Protein AF-A0A7L2SJJ9-F1 (afdb_monomer_lite)

Foldseek 3Di:
DKDKDKDPFDPDPDDDDWDDDPRDTDDPQKDKDDWAADPVRGIMTIIMHDDDD

Organism: NCBI:txid98133

Structure (mmCIF, N/CA/C/O backbone):
data_AF-A0A7L2SJJ9-F1
#
_entry.id   AF-A0A7L2SJJ9-F1
#
loop_
_atom_site.group_PDB
_atom_site.id
_atom_site.type_symbol
_atom_site.label_atom_id
_atom_site.label_alt_id
_atom_site.label_comp_id
_atom_site.label_asym_id
_atom_site.label_entity_id
_atom_site.label_seq_id
_atom_site.pdbx_PDB_ins_code
_atom_site.Cartn_x
_atom_site.Cartn_y
_atom_site.Cartn_z
_atom_site.occupancy
_atom_site.B_iso_or_equiv
_atom_site.auth_seq_id
_atom_site.auth_comp_id
_atom_site.auth_asym_id
_atom_site.auth_atom_id
_atom_site.pdbx_PDB_model_num
ATOM 1 N N . GLY A 1 1 ? -16.442 -1.467 7.818 1.00 80.25 1 GLY A N 1
ATOM 2 C CA . GLY A 1 1 ? -16.317 -0.577 6.637 1.00 80.25 1 GLY A CA 1
ATOM 3 C C . GLY A 1 1 ? -15.208 -1.054 5.707 1.00 80.25 1 GLY A C 1
ATOM 4 O O . GLY A 1 1 ? -14.587 -2.066 5.994 1.00 80.25 1 GLY A O 1
ATOM 5 N N . ARG A 1 2 ? -14.953 -0.371 4.583 1.00 86.44 2 ARG A N 1
ATOM 6 C CA . ARG A 1 2 ? -13.831 -0.691 3.675 1.00 86.44 2 ARG A CA 1
ATOM 7 C C . ARG A 1 2 ? -12.951 0.535 3.479 1.00 86.44 2 ARG A C 1
ATOM 9 O O . ARG A 1 2 ? -13.477 1.608 3.195 1.00 86.44 2 ARG A O 1
ATOM 16 N N . LEU A 1 3 ? -11.640 0.368 3.614 1.00 88.19 3 LEU A N 1
ATOM 17 C CA . LEU A 1 3 ? -10.648 1.416 3.379 1.00 88.19 3 LEU A CA 1
ATOM 18 C C . LEU A 1 3 ? -9.638 0.936 2.342 1.00 88.19 3 LEU A C 1
ATOM 20 O O . LEU A 1 3 ? -9.037 -0.120 2.510 1.00 88.19 3 LEU A O 1
ATOM 24 N N . LEU A 1 4 ? -9.443 1.720 1.284 1.00 88.88 4 LEU A N 1
ATOM 25 C CA . LEU A 1 4 ? -8.427 1.467 0.268 1.00 88.88 4 LEU A CA 1
ATOM 26 C C . LEU A 1 4 ? -7.269 2.448 0.464 1.00 88.88 4 LEU A C 1
ATOM 28 O O . LEU A 1 4 ? -7.472 3.661 0.430 1.00 88.88 4 LEU A O 1
ATOM 32 N N . CYS A 1 5 ? -6.063 1.921 0.654 1.00 89.19 5 CYS A N 1
ATOM 33 C CA . CYS A 1 5 ? -4.820 2.682 0.624 1.00 89.19 5 CYS A CA 1
ATOM 34 C C . CYS A 1 5 ? -4.052 2.312 -0.644 1.00 89.19 5 CYS A C 1
ATOM 36 O O . CYS A 1 5 ? -3.830 1.133 -0.904 1.00 89.19 5 CYS A O 1
ATOM 38 N N . SER A 1 6 ? -3.642 3.310 -1.421 1.00 89.88 6 SER A N 1
ATOM 39 C CA . SER A 1 6 ? -2.840 3.101 -2.626 1.00 89.88 6 SER A CA 1
ATOM 40 C C . SER A 1 6 ? -1.491 3.775 -2.456 1.00 89.88 6 SER A C 1
ATOM 42 O O . SER A 1 6 ? -1.427 4.992 -2.283 1.00 89.88 6 SER A O 1
ATOM 44 N N . VAL A 1 7 ? -0.416 2.994 -2.538 1.00 90.62 7 VAL A N 1
ATOM 45 C CA . VAL A 1 7 ? 0.948 3.520 -2.638 1.00 90.62 7 VAL A CA 1
ATOM 46 C C . VAL A 1 7 ? 1.330 3.556 -4.112 1.00 90.62 7 VAL A C 1
ATOM 48 O O . VAL A 1 7 ? 1.243 2.534 -4.791 1.00 90.62 7 VAL A O 1
ATOM 51 N N . LEU A 1 8 ? 1.722 4.724 -4.616 1.00 92.25 8 LEU A N 1
ATOM 52 C CA . LEU A 1 8 ? 2.021 4.955 -6.031 1.00 92.25 8 LEU A CA 1
ATOM 53 C C . LEU A 1 8 ? 3.482 5.367 -6.224 1.00 92.25 8 LEU A C 1
ATOM 55 O O . LEU A 1 8 ? 4.105 5.917 -5.318 1.00 92.25 8 LEU A O 1
ATOM 59 N N . ASP A 1 9 ? 3.988 5.105 -7.426 1.00 92.38 9 ASP A N 1
ATOM 60 C CA . ASP A 1 9 ? 5.264 5.588 -7.955 1.00 92.38 9 ASP A CA 1
ATOM 61 C C . ASP A 1 9 ? 6.495 5.359 -7.062 1.00 92.38 9 ASP A C 1
ATOM 63 O O . ASP A 1 9 ? 7.416 6.174 -7.025 1.00 92.38 9 ASP A O 1
ATOM 67 N N . PHE A 1 10 ? 6.547 4.215 -6.372 1.00 91.50 10 PHE A N 1
ATOM 68 C CA . PHE A 1 10 ? 7.670 3.880 -5.493 1.00 91.50 10 PHE A CA 1
ATOM 69 C C . PHE A 1 10 ? 8.748 3.032 -6.187 1.00 91.50 10 PHE A C 1
ATOM 71 O O . PHE A 1 10 ? 8.476 2.200 -7.061 1.00 91.50 10 PHE A O 1
ATOM 78 N N . SER A 1 11 ? 9.999 3.254 -5.780 1.00 91.19 11 SER A N 1
ATOM 79 C CA . SER A 1 11 ? 11.181 2.499 -6.202 1.00 91.19 11 SER A CA 1
ATOM 80 C C . SER A 1 11 ? 12.274 2.598 -5.122 1.00 91.19 11 SER A C 1
ATOM 82 O O . SER A 1 11 ? 12.458 3.690 -4.578 1.00 91.19 11 SER A O 1
ATOM 84 N N . PRO A 1 12 ? 13.008 1.516 -4.789 1.00 88.94 12 PRO A N 1
ATOM 85 C CA . PRO A 1 12 ? 12.880 0.147 -5.308 1.00 88.94 12 PRO A CA 1
ATOM 86 C C . PRO A 1 12 ? 11.583 -0.545 -4.846 1.00 88.94 12 PRO A C 1
ATOM 88 O O . PRO A 1 12 ? 10.830 0.011 -4.051 1.00 88.94 12 PRO A O 1
ATOM 91 N N . ALA A 1 13 ? 11.311 -1.761 -5.337 1.00 86.88 13 ALA A N 1
ATOM 92 C CA . ALA A 1 13 ? 10.099 -2.546 -5.046 1.0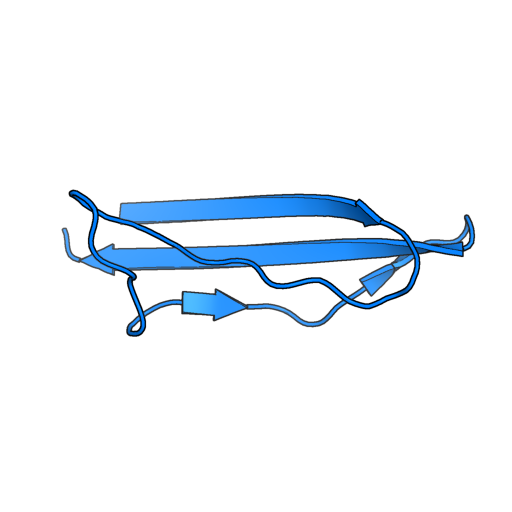0 86.88 13 ALA A CA 1
ATOM 93 C C . ALA A 1 13 ? 10.038 -3.107 -3.604 1.00 86.88 13 ALA A C 1
ATOM 95 O O . ALA A 1 13 ? 9.726 -4.277 -3.393 1.00 86.88 13 ALA A O 1
ATOM 96 N N . HIS A 1 14 ? 10.377 -2.298 -2.603 1.00 86.50 14 HIS A N 1
ATOM 97 C CA . HIS A 1 14 ? 10.347 -2.671 -1.196 1.00 86.50 14 HIS A CA 1
ATOM 98 C C . HIS A 1 14 ? 9.522 -1.648 -0.417 1.00 86.50 14 HIS A C 1
ATOM 100 O O . HIS A 1 14 ? 9.958 -0.520 -0.196 1.00 86.50 14 HIS A O 1
ATOM 106 N N . VAL A 1 15 ? 8.315 -2.043 -0.016 1.00 87.19 15 VAL A N 1
ATOM 107 C CA . VAL A 1 15 ? 7.394 -1.203 0.752 1.00 87.19 15 VAL A CA 1
ATOM 108 C C . VAL A 1 15 ? 6.637 -2.052 1.768 1.00 87.19 15 VAL A C 1
ATOM 110 O O . VAL A 1 15 ? 6.325 -3.213 1.510 1.00 87.19 15 VAL A O 1
ATOM 113 N N . GLN A 1 16 ? 6.326 -1.460 2.919 1.00 87.31 16 GLN A N 1
ATOM 114 C CA . GLN A 1 16 ? 5.468 -2.054 3.936 1.00 87.31 16 GLN A CA 1
ATOM 115 C C . GLN A 1 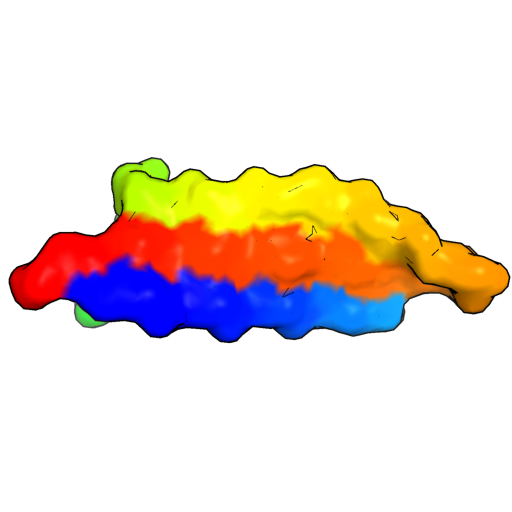16 ? 4.349 -1.071 4.286 1.00 87.31 16 GLN A C 1
ATOM 117 O O . GLN A 1 16 ? 4.613 0.079 4.634 1.00 87.31 16 GLN A O 1
ATOM 122 N N . VAL A 1 17 ? 3.103 -1.535 4.222 1.00 87.12 17 VAL A N 1
ATOM 123 C CA . VAL A 1 17 ? 1.920 -0.771 4.634 1.00 87.12 17 VAL A CA 1
ATOM 124 C C . VAL A 1 17 ? 1.391 -1.376 5.928 1.00 87.12 17 VAL A C 1
ATOM 126 O O . VAL A 1 17 ? 1.207 -2.588 6.013 1.00 87.12 17 VAL A O 1
ATOM 129 N N . ARG A 1 18 ? 1.162 -0.533 6.938 1.00 88.25 18 ARG A N 1
ATOM 130 C CA . ARG A 1 18 ? 0.622 -0.929 8.245 1.00 88.25 18 ARG A CA 1
ATOM 131 C C . ARG A 1 18 ? -0.594 -0.085 8.580 1.00 88.25 18 ARG A C 1
ATOM 133 O O . ARG A 1 18 ? -0.602 1.119 8.333 1.00 88.25 18 ARG A O 1
ATOM 140 N N . TRP A 1 19 ? -1.599 -0.721 9.165 1.00 87.19 19 TRP A N 1
ATOM 141 C CA . TRP A 1 19 ? -2.845 -0.078 9.559 1.00 87.19 19 TRP A CA 1
ATOM 142 C C . TRP A 1 19 ? -2.908 0.062 11.072 1.00 87.19 19 TRP A C 1
ATOM 144 O O . TRP A 1 19 ? -2.526 -0.857 11.788 1.00 87.19 19 TRP A O 1
ATOM 154 N N . PHE A 1 20 ? -3.416 1.195 11.552 1.00 88.50 20 PHE A N 1
ATOM 155 C CA . PHE A 1 20 ? -3.560 1.464 12.979 1.00 88.50 20 PHE A CA 1
ATOM 156 C C . PHE A 1 20 ? -4.973 1.945 13.297 1.00 88.50 20 PHE A C 1
ATOM 158 O O . PHE A 1 20 ? -5.522 2.782 12.581 1.00 88.50 20 PHE A O 1
ATOM 165 N N . GLN A 1 21 ? -5.534 1.469 14.406 1.00 86.31 21 GLN A N 1
ATOM 166 C CA . GLN A 1 21 ? -6.781 1.980 14.974 1.00 86.31 21 GLN A CA 1
ATOM 167 C C . GLN A 1 21 ? -6.574 2.257 16.461 1.00 86.31 21 GLN A C 1
ATOM 169 O O . GLN A 1 21 ? -6.193 1.372 17.222 1.00 86.31 21 GLN A O 1
ATOM 174 N N . GLY A 1 22 ? -6.775 3.510 16.881 1.00 89.38 22 GLY A N 1
ATOM 175 C CA . GLY A 1 22 ? -6.565 3.904 18.279 1.00 89.38 22 GLY A CA 1
ATOM 176 C C . GLY A 1 22 ? -5.136 3.663 18.790 1.00 89.38 22 GLY A C 1
ATOM 177 O O . GLY A 1 22 ? -4.957 3.396 19.971 1.00 89.38 22 GLY A O 1
ATOM 178 N N . GLY A 1 23 ? -4.132 3.711 17.904 1.00 91.50 23 GLY A N 1
ATOM 179 C CA . GLY A 1 23 ? -2.719 3.482 18.240 1.00 91.50 23 GLY A CA 1
ATOM 180 C C . GLY A 1 23 ? -2.258 2.021 18.187 1.00 91.50 23 GLY A C 1
ATOM 181 O O . GLY A 1 23 ? -1.063 1.771 18.309 1.00 91.50 23 GLY A O 1
ATOM 182 N N . TRP A 1 24 ? -3.163 1.070 17.949 1.00 88.88 24 TRP A N 1
ATOM 183 C CA . TRP A 1 24 ? -2.841 -0.356 17.850 1.00 88.88 24 TRP A CA 1
ATOM 184 C C . TRP A 1 24 ? -2.749 -0.806 16.395 1.00 88.88 24 TRP A C 1
ATOM 186 O O . TRP A 1 24 ? -3.609 -0.452 15.588 1.00 88.88 24 TRP A O 1
ATOM 196 N N . GLU A 1 25 ? -1.716 -1.586 16.070 1.00 88.88 25 GLU A N 1
ATOM 197 C CA . GLU A 1 25 ? -1.526 -2.152 14.732 1.00 88.88 25 GLU A CA 1
ATOM 198 C C . GLU A 1 25 ? -2.573 -3.239 14.445 1.00 88.88 25 GLU A C 1
ATOM 200 O O . GLU A 1 25 ? -2.783 -4.154 15.243 1.00 88.88 25 GLU A O 1
ATOM 205 N N . LEU A 1 26 ? -3.234 -3.139 13.293 1.00 86.38 26 LEU A N 1
ATOM 206 C CA . LEU A 1 26 ? -4.222 -4.105 12.826 1.00 86.38 26 LEU A CA 1
ATOM 207 C C . LEU A 1 26 ? -3.529 -5.206 12.017 1.00 86.38 26 LEU A C 1
ATOM 209 O O . LEU A 1 26 ? -2.951 -4.932 10.967 1.00 86.38 26 LEU A O 1
ATOM 213 N N . MET A 1 27 ? -3.625 -6.454 12.485 1.00 75.75 27 MET A N 1
ATOM 214 C CA . MET A 1 27 ? -3.046 -7.622 11.798 1.00 75.75 27 MET A CA 1
ATOM 215 C C . MET A 1 27 ? -4.088 -8.566 11.173 1.00 75.75 27 MET A C 1
ATOM 217 O O . MET A 1 27 ? -3.743 -9.370 10.313 1.00 75.75 27 MET A O 1
ATOM 221 N N . GLY A 1 28 ? -5.363 -8.466 11.566 1.00 65.75 28 GLY A N 1
ATOM 222 C CA . GLY A 1 28 ? -6.472 -9.225 10.975 1.00 65.75 28 GLY A CA 1
ATOM 223 C C . GLY A 1 28 ? -7.286 -8.367 10.005 1.00 65.75 28 GLY A C 1
ATOM 224 O O . GLY A 1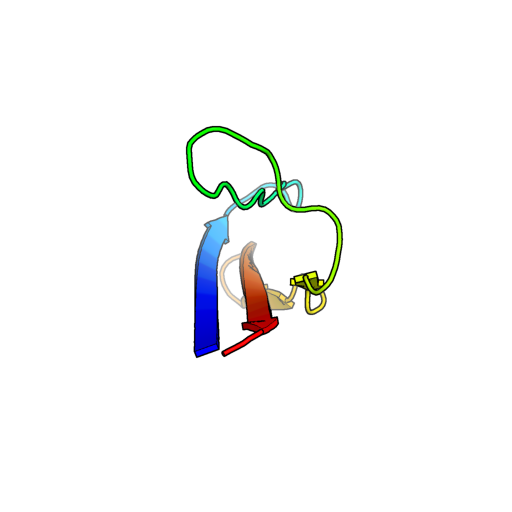 28 ? -7.542 -7.200 10.294 1.00 65.75 28 GLY A O 1
ATOM 225 N N . ASN A 1 29 ? -7.726 -8.960 8.888 1.00 69.50 29 ASN A N 1
ATOM 226 C CA . ASN A 1 29 ? -8.586 -8.352 7.853 1.00 69.50 29 ASN A CA 1
ATOM 227 C C . ASN A 1 29 ? -7.907 -7.355 6.886 1.00 69.50 29 ASN A C 1
ATOM 229 O O . ASN A 1 29 ? -8.579 -6.564 6.218 1.00 69.50 29 ASN A O 1
ATOM 233 N N . VAL A 1 30 ? -6.576 -7.402 6.783 1.00 68.94 30 VAL A N 1
ATOM 234 C CA . VAL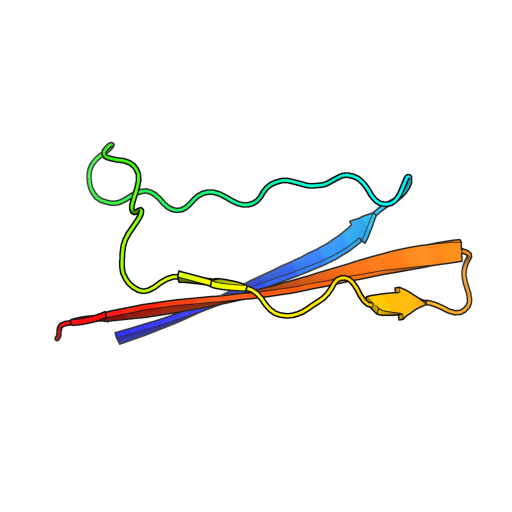 A 1 30 ? -5.825 -6.685 5.740 1.00 68.94 30 VAL A CA 1
ATOM 235 C C . VAL A 1 30 ? -5.694 -7.592 4.517 1.00 68.94 30 VAL A C 1
ATOM 237 O O . VAL A 1 30 ? -5.101 -8.665 4.597 1.00 68.94 30 VAL A O 1
ATOM 240 N N . VAL A 1 31 ? -6.220 -7.148 3.380 1.00 69.56 31 VAL A N 1
ATOM 241 C CA . VAL A 1 31 ? -6.046 -7.787 2.073 1.00 69.56 31 VAL A CA 1
ATOM 242 C C . VAL A 1 31 ? -5.099 -6.908 1.259 1.00 69.56 31 VAL A C 1
ATOM 244 O O . VAL A 1 31 ? -5.501 -5.903 0.671 1.00 69.56 31 VAL A O 1
ATOM 247 N N . ALA A 1 32 ? -3.813 -7.255 1.255 1.00 67.50 32 ALA A N 1
ATOM 248 C CA . ALA A 1 32 ? -2.856 -6.654 0.332 1.00 67.50 32 ALA A CA 1
ATOM 249 C C . ALA A 1 32 ? -2.995 -7.320 -1.042 1.00 67.50 32 ALA A C 1
ATOM 251 O O . ALA A 1 32 ? -3.075 -8.546 -1.124 1.00 67.50 32 ALA A O 1
ATOM 252 N N . THR A 1 33 ? -3.032 -6.530 -2.115 1.00 72.94 33 THR A N 1
ATOM 253 C CA . THR A 1 33 ? -2.826 -7.071 -3.465 1.00 72.94 33 THR A CA 1
ATOM 254 C C . THR A 1 33 ? -1.330 -7.141 -3.769 1.00 72.94 33 THR A C 1
ATOM 256 O O . THR A 1 33 ? -0.523 -6.564 -3.042 1.00 72.94 33 THR A O 1
ATOM 259 N N . ASP A 1 34 ? -0.946 -7.820 -4.848 1.00 78.69 34 ASP A N 1
ATOM 260 C CA . ASP A 1 34 ? 0.452 -7.879 -5.275 1.00 78.69 34 ASP A CA 1
ATOM 261 C C . ASP A 1 34 ? 1.011 -6.498 -5.659 1.00 78.69 34 ASP A C 1
ATOM 263 O O . ASP A 1 34 ? 0.276 -5.584 -6.047 1.00 78.69 34 ASP A O 1
ATOM 267 N N . VAL A 1 35 ? 2.337 -6.354 -5.574 1.00 83.88 35 VAL A N 1
ATOM 268 C CA . VAL A 1 35 ? 3.057 -5.193 -6.112 1.00 83.88 35 VAL A CA 1
ATOM 269 C C . VAL A 1 35 ? 2.969 -5.223 -7.635 1.00 83.88 35 VAL A C 1
ATOM 271 O O . VAL A 1 35 ? 3.395 -6.187 -8.271 1.00 83.88 35 VAL A O 1
ATOM 274 N N . VAL A 1 36 ? 2.467 -4.143 -8.229 1.00 85.81 36 VAL A N 1
ATOM 275 C CA . VAL A 1 36 ? 2.281 -4.043 -9.676 1.00 85.81 36 VAL A CA 1
ATOM 276 C C . VAL A 1 36 ? 3.334 -3.100 -10.274 1.00 85.81 36 VAL A C 1
ATOM 278 O O . VAL A 1 36 ? 3.416 -1.936 -9.871 1.00 85.81 36 VAL A O 1
ATOM 281 N N . PRO A 1 37 ? 4.154 -3.560 -11.236 1.00 85.06 37 PRO A N 1
ATOM 282 C CA . PRO A 1 37 ? 5.129 -2.713 -11.913 1.00 85.06 37 PRO A CA 1
ATOM 283 C C . PRO A 1 37 ? 4.472 -1.796 -12.956 1.00 85.06 37 PRO A C 1
ATOM 285 O O . PRO A 1 37 ? 3.598 -2.205 -13.722 1.00 85.06 37 PRO A O 1
ATOM 288 N N . ASN A 1 38 ? 4.953 -0.557 -13.029 1.00 87.19 38 ASN A N 1
ATOM 289 C CA . ASN A 1 38 ? 4.577 0.444 -14.023 1.00 87.19 38 ASN A CA 1
ATOM 290 C C . ASN A 1 38 ? 5.618 0.541 -15.147 1.00 87.19 38 ASN A C 1
ATOM 292 O O . ASN A 1 38 ? 6.794 0.217 -14.984 1.00 87.19 38 ASN A O 1
ATOM 296 N N . ARG A 1 39 ? 5.202 1.097 -16.295 1.00 83.81 39 ARG A N 1
ATOM 297 C CA . ARG A 1 39 ? 6.072 1.311 -17.474 1.00 83.81 39 ARG A CA 1
ATOM 298 C C . ARG A 1 39 ? 7.240 2.276 -17.228 1.00 83.81 39 ARG A C 1
ATOM 300 O O . ARG A 1 39 ? 8.176 2.295 -18.017 1.00 83.81 39 ARG A O 1
ATOM 307 N N . ALA A 1 40 ? 7.179 3.072 -16.162 1.00 89.56 40 ALA A N 1
ATOM 308 C CA . ALA A 1 40 ? 8.176 4.079 -15.806 1.00 89.56 40 ALA A CA 1
ATOM 309 C C . ALA A 1 40 ? 9.244 3.569 -14.818 1.00 89.56 40 ALA A C 1
ATOM 311 O O . ALA A 1 40 ? 9.917 4.383 -14.195 1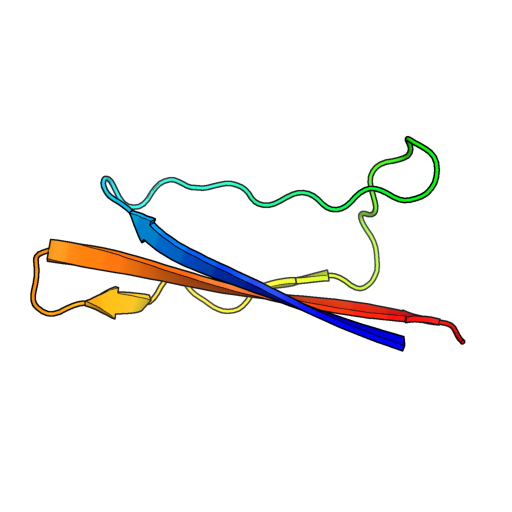.00 89.56 40 ALA A O 1
ATOM 312 N N . TRP A 1 41 ? 9.398 2.246 -14.658 1.00 85.12 41 TRP A N 1
ATOM 313 C CA . TRP A 1 41 ? 10.299 1.632 -13.663 1.00 85.12 41 TRP A CA 1
ATOM 314 C C . TRP A 1 41 ? 9.924 1.931 -12.201 1.00 85.12 41 TRP A C 1
ATOM 316 O O . TRP A 1 41 ? 10.742 1.791 -11.291 1.00 85.12 41 TRP A O 1
ATOM 326 N N . THR A 1 42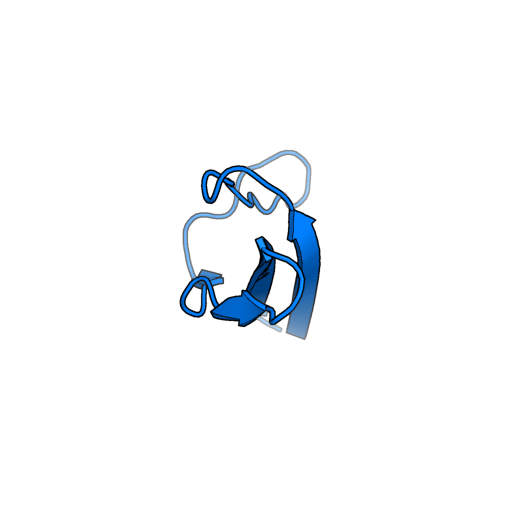 ? 8.675 2.328 -11.972 1.00 91.81 42 THR A N 1
ATOM 327 C CA . THR A 1 42 ? 8.074 2.496 -10.648 1.00 91.81 42 THR A CA 1
ATOM 328 C C . THR A 1 42 ? 7.088 1.366 -10.369 1.00 91.81 42 THR A C 1
ATOM 330 O O . THR A 1 42 ? 6.759 0.584 -11.260 1.00 91.81 42 THR A O 1
ATOM 333 N N . HIS A 1 43 ? 6.615 1.261 -9.133 1.00 92.00 43 HIS A N 1
ATOM 334 C CA . HIS A 1 43 ? 5.642 0.255 -8.719 1.00 92.00 43 HIS A CA 1
ATOM 335 C C . HIS A 1 43 ? 4.447 0.927 -8.045 1.00 92.00 43 HIS A C 1
ATOM 337 O O . HIS A 1 43 ? 4.543 2.063 -7.573 1.00 92.00 43 HIS A O 1
ATOM 343 N N . HIS A 1 44 ? 3.326 0.216 -7.979 1.00 92.06 44 HIS A N 1
ATOM 344 C CA . HIS A 1 44 ? 2.192 0.590 -7.149 1.00 92.06 44 HIS A CA 1
ATOM 345 C C . HIS A 1 44 ? 1.673 -0.602 -6.341 1.00 92.06 44 HIS A C 1
ATOM 347 O O . HIS A 1 44 ? 1.824 -1.757 -6.737 1.00 92.06 44 HIS A O 1
ATOM 353 N N . LEU A 1 45 ? 1.085 -0.305 -5.183 1.00 90.81 45 LEU A N 1
ATOM 354 C CA . LEU A 1 45 ? 0.566 -1.288 -4.240 1.00 90.81 45 LEU A CA 1
ATOM 355 C C . LEU A 1 45 ? -0.780 -0.802 -3.680 1.00 90.81 45 LEU A C 1
ATOM 357 O O . LEU A 1 45 ? -0.800 0.074 -2.807 1.00 90.81 45 LEU A O 1
ATOM 361 N N . PRO A 1 46 ? -1.903 -1.345 -4.173 1.00 88.00 46 PRO A N 1
ATOM 362 C CA . PRO A 1 46 ? -3.190 -1.243 -3.502 1.00 88.00 46 PRO A CA 1
ATOM 363 C C . PRO A 1 46 ? -3.234 -2.147 -2.258 1.00 88.00 46 PRO A C 1
ATOM 365 O O . PRO A 1 46 ? -2.831 -3.307 -2.287 1.00 88.00 46 PRO A O 1
ATOM 368 N N . VAL A 1 47 ? -3.762 -1.635 -1.149 1.00 87.88 47 VAL A N 1
ATOM 369 C CA . VAL A 1 47 ? -4.013 -2.405 0.076 1.00 87.88 47 VAL A CA 1
ATOM 370 C C . VAL A 1 47 ? -5.414 -2.088 0.572 1.00 87.88 47 VAL A C 1
ATOM 372 O O . VAL A 1 47 ? -5.736 -0.935 0.866 1.00 87.88 47 VAL A O 1
ATOM 375 N N . LEU A 1 48 ? -6.251 -3.116 0.668 1.00 87.25 48 LEU A N 1
ATOM 376 C CA . LEU A 1 48 ? -7.605 -3.018 1.189 1.00 87.25 48 LEU A CA 1
ATOM 377 C C . LEU A 1 48 ? -7.620 -3.453 2.658 1.00 87.25 48 LEU A C 1
ATOM 379 O O . LEU A 1 48 ? -7.149 -4.533 3.004 1.00 87.25 48 LEU A O 1
ATOM 383 N N . LEU A 1 49 ? -8.200 -2.629 3.522 1.00 85.56 49 LEU A N 1
ATOM 384 C CA . LEU A 1 49 ? -8.564 -2.999 4.885 1.00 85.56 49 LEU A CA 1
ATOM 385 C C . LEU A 1 49 ? -10.083 -3.176 4.953 1.00 85.56 49 LEU A C 1
ATOM 387 O O . LEU A 1 49 ? -10.840 -2.223 4.732 1.00 85.56 49 LEU A O 1
ATOM 391 N N . GLU A 1 50 ? -10.529 -4.386 5.283 1.00 83.88 50 GLU A N 1
ATOM 392 C CA . GLU A 1 50 ? -11.926 -4.651 5.619 1.00 83.88 50 GLU A CA 1
ATOM 393 C C . GLU A 1 50 ? -12.091 -4.584 7.139 1.00 83.88 50 GLU A C 1
ATOM 395 O O . GLU A 1 50 ? -11.520 -5.377 7.879 1.00 83.88 50 GLU A O 1
ATOM 400 N N . THR A 1 51 ? -12.864 -3.621 7.638 1.00 76.06 51 THR A N 1
ATOM 401 C CA . THR A 1 51 ? -13.186 -3.536 9.066 1.00 76.06 51 THR A CA 1
ATOM 402 C C . THR A 1 51 ? -14.583 -4.094 9.330 1.00 76.06 51 THR A C 1
ATOM 404 O O . THR A 1 51 ? -15.483 -3.901 8.499 1.00 76.06 51 THR A O 1
ATOM 407 N N . PRO A 1 52 ? -14.814 -4.738 10.486 1.00 71.94 52 PRO A N 1
ATOM 408 C CA . PRO A 1 52 ? -16.167 -4.996 10.968 1.00 71.94 52 PRO A CA 1
ATOM 409 C C . PRO A 1 52 ? -17.006 -3.699 10.998 1.00 71.94 52 PRO A C 1
ATOM 411 O O . PRO A 1 52 ? -16.428 -2.604 11.005 1.00 71.94 52 PRO A O 1
ATOM 414 N N . PRO A 1 53 ? -18.346 -3.790 10.929 1.00 66.69 53 PRO A N 1
ATOM 415 C CA . PRO A 1 53 ? -19.229 -2.647 11.156 1.00 66.69 53 PRO A CA 1
ATOM 416 C C . PRO A 1 53 ? -19.002 -1.993 12.521 1.00 66.69 53 PRO A C 1
ATOM 418 O O . PRO A 1 53 ? -18.723 -2.737 13.489 1.00 66.69 53 PRO A O 1
#

InterPro domains:
  IPR003597 Immunoglobulin C1-set [PF07654] (3-53)
  IPR013783 Immunoglobulin-like fold [G3DSA:2.60.40.10] (1-53)
  IPR036179 Immunoglobulin-like domain superfamily [SSF48726] (2-52)

pLDDT: mean 84.58, std 7.48, range [65.75, 92.38]

Radius of gyration: 12.51 Å; chains: 1; bounding box: 32×15×36 Å

Sequence (53 aa):
GRLLCSVLDFSPAHVQVRWFQGGWELMGNVVATDVVPNRAWTHHLPVLLETPP

Secondary structure (DSSP, 8-state):
-EEEEEEEEESSS-----EEETTEEE-SSEEEPPPEE-TTS-EEEEEEEE---